Protein AF-A0A2X1Q1K2-F1 (afdb_monomer)

Nearest PDB structures (foldseek):
  3clq-assembly2_D  TM=1.002E+00  e=1.771E-09  Enterococcus faecalis V583
  3vs8-assembly2_H  TM=4.283E-01  e=9.788E+00  Azotobacter vinelandii

Organism: Escherichia coli (NCBI:txid562)

Solvent-accessible surface area (backbone atoms only — not comparable to full-atom values): 5041 Å² total; per-residue (Å²): 126,61,92,96,62,57,80,86,76,58,78,76,94,81,76,74,67,66,54,41,41,52,62,9,36,60,72,35,37,29,49,72,45,64,82,46,29,86,74,77,52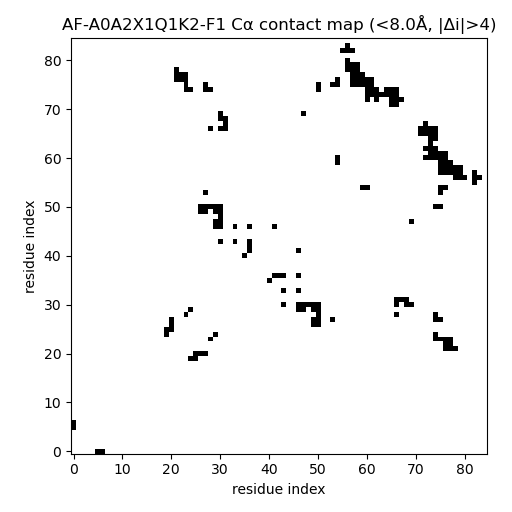,80,46,64,66,54,29,43,48,46,31,60,52,43,46,69,31,22,78,44,58,39,84,92,46,60,34,67,87,64,79,50,39,33,27,32,20,52,72,36,77,90,54,60,127

Radius of gyration: 14.34 Å; Cα contacts (8 Å, |Δi|>4): 105; chains: 1; bounding box: 38×24×38 Å

Structure (mmCIF, N/CA/C/O backbone):
data_AF-A0A2X1Q1K2-F1
#
_entry.id   AF-A0A2X1Q1K2-F1
#
loop_
_atom_site.group_PDB
_atom_site.id
_atom_site.type_symbol
_atom_site.label_atom_id
_atom_site.label_alt_id
_atom_site.label_comp_id
_atom_site.label_asym_id
_atom_site.label_entity_id
_atom_site.label_seq_id
_atom_site.pdbx_PDB_ins_code
_atom_site.Cartn_x
_atom_site.Cartn_y
_atom_site.Cartn_z
_atom_site.occupancy
_atom_site.B_iso_or_equiv
_atom_site.auth_seq_id
_atom_site.auth_comp_id
_atom_site.auth_asym_id
_atom_site.auth_atom_id
_atom_site.pdbx_PDB_model_num
ATOM 1 N N . MET A 1 1 ? 10.354 -4.518 -15.951 1.00 88.31 1 MET A N 1
ATOM 2 C CA . MET A 1 1 ? 11.680 -3.866 -16.045 1.00 88.31 1 MET A CA 1
ATOM 3 C C . MET A 1 1 ? 11.768 -3.039 -17.306 1.00 88.31 1 MET A C 1
ATOM 5 O O . MET A 1 1 ? 11.161 -3.412 -18.305 1.00 88.31 1 MET A O 1
ATOM 9 N N . PHE A 1 2 ? 12.510 -1.935 -17.261 1.00 93.25 2 PHE A N 1
ATOM 10 C CA . PHE A 1 2 ? 12.745 -1.106 -18.439 1.00 93.25 2 PHE A CA 1
ATOM 11 C C . PHE A 1 2 ? 13.657 -1.800 -19.453 1.00 93.25 2 PHE A C 1
ATOM 13 O O . PHE A 1 2 ? 14.461 -2.663 -19.102 1.00 93.25 2 PHE A O 1
ATOM 20 N N . ALA A 1 3 ? 13.516 -1.422 -20.725 1.00 95.38 3 ALA A N 1
ATOM 21 C CA . ALA A 1 3 ? 14.316 -1.985 -21.804 1.00 95.38 3 ALA A CA 1
ATOM 22 C C . ALA A 1 3 ? 15.817 -1.789 -21.531 1.00 95.38 3 ALA A C 1
ATOM 24 O O . ALA A 1 3 ? 16.253 -0.685 -21.215 1.00 95.38 3 ALA A O 1
ATOM 25 N N . GLY A 1 4 ? 16.594 -2.866 -21.666 1.00 96.62 4 GLY A N 1
ATOM 26 C CA . GLY A 1 4 ? 18.042 -2.861 -21.436 1.00 96.62 4 GLY A CA 1
ATOM 27 C C . GLY A 1 4 ? 18.486 -3.167 -20.001 1.00 96.62 4 GLY A C 1
ATOM 28 O O . GLY A 1 4 ? 19.675 -3.395 -19.813 1.00 96.62 4 GLY A O 1
ATOM 29 N N . TYR A 1 5 ? 17.564 -3.243 -19.034 1.00 96.88 5 TYR A N 1
ATOM 30 C CA . TYR A 1 5 ? 17.853 -3.618 -17.643 1.00 96.88 5 TYR A CA 1
ATOM 31 C C . TYR A 1 5 ? 17.389 -5.041 -17.316 1.00 96.88 5 TYR A C 1
ATOM 33 O O . TYR A 1 5 ? 16.399 -5.533 -17.874 1.00 96.88 5 TYR A O 1
ATOM 41 N N . LYS A 1 6 ? 18.103 -5.690 -16.394 1.00 96.75 6 LYS A N 1
ATOM 42 C CA . LYS A 1 6 ? 17.838 -7.043 -15.894 1.00 96.75 6 LYS A CA 1
ATOM 43 C C . LYS A 1 6 ? 17.677 -7.045 -14.369 1.00 96.75 6 LYS A C 1
ATOM 45 O O . LYS A 1 6 ? 18.047 -6.064 -13.725 1.00 96.75 6 LYS A O 1
ATOM 50 N N . PRO A 1 7 ? 17.114 -8.105 -13.753 1.00 95.06 7 PRO A N 1
ATOM 51 C CA . PRO A 1 7 ? 16.798 -8.067 -12.329 1.00 95.06 7 PRO A CA 1
ATOM 52 C C . PRO A 1 7 ? 18.069 -7.956 -11.486 1.00 95.06 7 PRO A C 1
ATOM 54 O O . PRO A 1 7 ? 18.039 -7.335 -10.429 1.00 95.06 7 PRO A O 1
ATOM 57 N N . GLU A 1 8 ? 19.190 -8.482 -11.990 1.00 97.12 8 GLU A N 1
ATOM 58 C CA . GLU A 1 8 ? 20.502 -8.432 -11.340 1.00 97.12 8 GLU A CA 1
ATOM 59 C C . GLU A 1 8 ? 21.080 -7.011 -11.247 1.00 97.12 8 GLU A C 1
ATOM 61 O O . GLU A 1 8 ? 21.971 -6.776 -10.436 1.00 97.12 8 GLU A O 1
ATOM 66 N N . ASP A 1 9 ? 20.565 -6.066 -12.041 1.00 97.50 9 ASP A N 1
ATOM 67 C CA . ASP A 1 9 ? 20.949 -4.651 -11.978 1.00 97.50 9 ASP A CA 1
ATOM 68 C C . ASP A 1 9 ? 20.233 -3.902 -10.833 1.00 97.50 9 ASP A C 1
ATOM 70 O O . ASP A 1 9 ? 20.501 -2.723 -10.594 1.00 97.50 9 ASP A O 1
ATOM 74 N N . SER A 1 10 ? 19.294 -4.556 -10.137 1.00 96.62 10 SER A N 1
ATOM 75 C CA . SER A 1 10 ? 18.483 -3.933 -9.086 1.00 96.62 10 SER A CA 1
ATOM 76 C C . SER A 1 10 ? 19.260 -3.793 -7.775 1.00 96.62 10 SER A C 1
ATOM 78 O O . SER A 1 10 ? 19.956 -4.709 -7.339 1.00 96.62 10 SER A O 1
ATOM 80 N N . GLY A 1 11 ? 19.086 -2.652 -7.104 1.00 96.81 11 GLY A N 1
ATOM 81 C CA . GLY A 1 11 ? 19.466 -2.495 -5.701 1.00 96.81 11 GLY A CA 1
ATOM 82 C C . GLY A 1 11 ? 18.481 -3.190 -4.755 1.00 96.81 11 GLY A C 1
ATOM 83 O O . GLY A 1 11 ? 17.418 -3.652 -5.170 1.00 96.81 11 GLY A O 1
ATOM 84 N N . LEU A 1 12 ? 18.829 -3.235 -3.468 1.00 97.81 12 LEU A N 1
ATOM 85 C CA . LEU A 1 12 ? 17.868 -3.568 -2.413 1.00 97.81 12 LEU A CA 1
ATOM 86 C C . LEU A 1 12 ? 16.861 -2.423 -2.231 1.00 97.81 12 LEU A C 1
ATOM 88 O O . LEU A 1 12 ? 17.124 -1.293 -2.649 1.00 97.81 12 LEU A O 1
ATOM 92 N N . ASP A 1 13 ? 15.732 -2.725 -1.588 1.00 96.81 13 ASP A N 1
ATOM 93 C CA . ASP A 1 13 ? 14.738 -1.718 -1.217 1.00 96.81 13 ASP A CA 1
ATOM 94 C C . ASP A 1 13 ? 15.372 -0.587 -0.389 1.00 96.81 13 ASP A C 1
ATOM 96 O O . ASP A 1 13 ? 16.221 -0.831 0.476 1.00 96.81 13 ASP A O 1
ATOM 100 N N . ILE A 1 14 ? 15.011 0.659 -0.703 1.00 97.88 14 ILE A N 1
ATOM 101 C CA . ILE A 1 14 ? 15.664 1.846 -0.148 1.00 97.88 14 ILE A CA 1
ATOM 102 C C . ILE A 1 14 ? 14.752 3.074 -0.169 1.00 97.88 14 ILE A C 1
ATOM 104 O O . ILE A 1 14 ? 14.109 3.388 -1.170 1.00 97.88 14 ILE A O 1
ATOM 108 N N . GLY A 1 15 ? 14.804 3.835 0.925 1.00 97.38 15 GLY A N 1
ATOM 109 C CA . GLY A 1 15 ? 14.120 5.113 1.091 1.00 97.38 15 GLY A CA 1
ATOM 110 C C . GLY A 1 15 ? 13.009 5.053 2.133 1.00 97.38 15 GLY A C 1
ATOM 111 O O . GLY A 1 15 ? 12.578 3.987 2.557 1.00 97.38 15 GLY A O 1
ATOM 112 N N . ASP A 1 16 ? 12.524 6.226 2.530 1.00 98.19 16 ASP A N 1
ATOM 113 C CA . ASP A 1 16 ? 11.455 6.341 3.528 1.00 98.19 16 ASP A CA 1
ATOM 114 C C . ASP A 1 16 ? 10.056 6.245 2.902 1.00 98.19 16 ASP A C 1
ATOM 116 O O . ASP A 1 16 ? 9.057 6.413 3.593 1.00 98.19 16 ASP A O 1
ATOM 120 N N . SER A 1 17 ? 9.947 5.991 1.591 1.00 98.00 17 SER A N 1
ATOM 121 C CA . SER A 1 17 ? 8.667 5.999 0.870 1.00 98.00 17 SER A CA 1
ATOM 122 C C . SER A 1 17 ? 7.673 4.961 1.385 1.00 98.00 17 SER A C 1
ATOM 124 O O . SER A 1 17 ? 6.477 5.218 1.316 1.00 98.00 17 SER A O 1
ATOM 126 N N . ALA A 1 18 ? 8.140 3.863 1.990 1.00 97.50 18 ALA A N 1
ATOM 127 C CA . ALA A 1 18 ? 7.280 2.870 2.644 1.00 97.50 18 ALA A CA 1
ATOM 128 C C . ALA A 1 18 ? 6.425 3.455 3.796 1.00 97.50 18 ALA A C 1
ATOM 130 O O . ALA A 1 18 ? 5.458 2.843 4.265 1.00 97.50 18 ALA A O 1
ATOM 131 N N . ILE A 1 19 ? 6.735 4.675 4.259 1.00 97.94 19 ILE A N 1
ATOM 132 C CA . ILE A 1 19 ? 5.865 5.414 5.179 1.00 97.94 19 ILE A CA 1
ATOM 133 C C . ILE A 1 19 ? 4.485 5.700 4.567 1.00 97.94 19 ILE A C 1
ATOM 135 O O . ILE A 1 19 ? 3.505 5.845 5.299 1.00 97.94 19 ILE A O 1
ATOM 139 N N . THR A 1 20 ? 4.382 5.763 3.234 1.00 98.19 20 THR A N 1
ATOM 140 C CA . THR A 1 20 ? 3.117 6.021 2.538 1.00 98.19 20 THR A CA 1
ATOM 141 C C . THR A 1 20 ? 2.135 4.863 2.729 1.00 98.19 20 THR A C 1
ATOM 143 O O . THR A 1 20 ? 0.980 5.086 3.096 1.00 98.19 20 THR A O 1
ATOM 146 N N . GLU A 1 21 ? 2.619 3.628 2.628 1.00 97.94 21 GLU A N 1
ATOM 147 C CA . GLU A 1 21 ? 1.889 2.397 2.932 1.00 97.94 21 GLU A CA 1
ATOM 148 C C . GLU A 1 21 ? 1.556 2.299 4.417 1.00 97.94 21 GLU A C 1
ATOM 150 O O . GLU A 1 21 ? 0.437 1.944 4.774 1.00 97.94 21 GLU A O 1
ATOM 155 N N . THR A 1 22 ? 2.478 2.717 5.287 1.00 96.69 22 THR A N 1
ATOM 156 C CA . THR A 1 22 ? 2.232 2.762 6.739 1.00 96.69 22 THR A CA 1
ATOM 157 C C . THR A 1 22 ? 1.043 3.671 7.096 1.00 96.69 22 THR A C 1
ATOM 159 O O . THR A 1 22 ? 0.294 3.379 8.032 1.00 96.69 22 THR A O 1
ATOM 162 N N . TYR A 1 23 ? 0.833 4.759 6.344 1.00 98.31 23 TYR A N 1
ATOM 163 C CA . TYR A 1 23 ? -0.351 5.618 6.477 1.00 98.31 23 TYR A CA 1
ATOM 164 C C . TYR A 1 23 ? -1.629 4.978 5.900 1.00 98.31 23 TYR A C 1
ATOM 166 O O . TYR A 1 23 ? -2.724 5.222 6.416 1.00 98.31 23 TYR A O 1
ATOM 174 N N . GLY A 1 24 ? -1.498 4.160 4.854 1.00 98.06 24 GLY A N 1
ATOM 175 C CA . GLY A 1 24 ? -2.604 3.512 4.140 1.00 98.06 24 GLY A CA 1
ATOM 176 C C . GLY A 1 24 ? -2.727 3.891 2.661 1.00 98.06 24 GLY A C 1
ATOM 177 O O . GLY A 1 24 ? -3.664 3.467 1.990 1.00 98.06 24 GLY A O 1
ATOM 178 N N . ILE A 1 25 ? -1.802 4.691 2.126 1.00 97.06 25 ILE A N 1
ATOM 179 C CA . ILE A 1 25 ? -1.738 5.023 0.692 1.00 97.06 25 ILE A CA 1
ATOM 180 C C . ILE A 1 25 ? -0.628 4.203 0.007 1.00 97.06 25 ILE A C 1
ATOM 182 O O . ILE A 1 25 ? -0.158 3.219 0.566 1.00 97.06 25 ILE A O 1
ATOM 186 N N . GLY A 1 26 ? -0.251 4.521 -1.234 1.00 96.81 26 GLY A N 1
ATOM 187 C CA . GLY A 1 26 ? 0.704 3.691 -1.981 1.00 96.81 26 GLY A CA 1
ATOM 188 C C . GLY A 1 26 ? 0.116 2.309 -2.288 1.00 96.81 26 GLY A C 1
ATOM 189 O O . GLY A 1 26 ? -1.033 2.222 -2.735 1.00 96.81 26 GLY A O 1
ATOM 190 N N . GLY A 1 27 ? 0.864 1.236 -2.018 1.00 96.12 27 GLY A N 1
ATOM 191 C CA . GLY A 1 27 ? 0.400 -0.146 -2.222 1.00 96.12 27 GLY A CA 1
ATOM 192 C C . GLY A 1 27 ? -0.921 -0.491 -1.511 1.00 96.12 27 GLY A C 1
ATOM 193 O O . GLY A 1 27 ? -1.724 -1.259 -2.037 1.00 96.12 27 GLY A O 1
ATOM 194 N N . PHE A 1 28 ? -1.219 0.140 -0.370 1.00 98.00 28 PHE A N 1
ATOM 195 C CA . PHE A 1 28 ? -2.468 -0.091 0.376 1.00 98.00 28 PHE A CA 1
ATOM 196 C C . PHE A 1 28 ? -3.699 0.484 -0.346 1.00 98.00 28 PHE A C 1
ATOM 198 O O . PHE A 1 28 ? -4.806 -0.044 -0.226 1.00 98.00 28 PHE A O 1
ATOM 205 N N . ALA A 1 29 ? -3.510 1.517 -1.170 1.00 97.88 29 ALA A N 1
ATOM 206 C CA . ALA A 1 29 ? -4.561 2.170 -1.947 1.00 97.88 29 ALA A CA 1
ATOM 207 C C . ALA A 1 29 ? -4.427 1.910 -3.459 1.00 97.88 29 ALA A C 1
ATOM 209 O O . ALA A 1 29 ? -4.918 2.705 -4.266 1.00 97.88 29 ALA A O 1
ATOM 210 N N . MET A 1 30 ? -3.781 0.811 -3.864 1.00 97.12 30 MET A N 1
ATOM 211 C CA . MET A 1 30 ? -3.492 0.486 -5.267 1.00 97.12 30 MET A CA 1
ATOM 212 C C . MET A 1 30 ? -4.743 0.465 -6.163 1.00 97.12 30 MET A C 1
ATOM 214 O O . MET A 1 30 ? -4.678 0.875 -7.323 1.00 97.12 30 MET A O 1
ATOM 218 N N . ALA A 1 31 ? -5.908 0.110 -5.607 1.00 97.38 31 ALA A N 1
ATOM 219 C CA . ALA A 1 31 ? -7.208 0.181 -6.282 1.00 97.38 31 ALA A CA 1
ATOM 220 C C . ALA A 1 31 ? -7.574 1.585 -6.821 1.00 97.38 31 ALA A C 1
ATOM 222 O O . ALA A 1 31 ? -8.430 1.711 -7.697 1.00 97.38 31 ALA A O 1
ATOM 223 N N . THR A 1 32 ? -6.943 2.651 -6.314 1.00 97.44 32 THR A N 1
ATOM 224 C CA . THR A 1 32 ? -7.127 4.034 -6.797 1.00 97.44 32 THR A CA 1
ATOM 225 C C . THR A 1 32 ? -6.266 4.383 -8.012 1.00 97.44 32 THR A C 1
ATOM 227 O O . THR A 1 32 ? -6.488 5.420 -8.638 1.00 97.44 32 THR A O 1
ATOM 230 N N . ALA A 1 33 ? -5.308 3.527 -8.378 1.00 96.38 33 ALA A N 1
ATOM 231 C CA . ALA A 1 33 ? -4.310 3.804 -9.404 1.00 96.38 33 ALA A CA 1
ATOM 232 C C . ALA A 1 33 ? -4.216 2.686 -10.464 1.00 96.38 33 ALA A C 1
ATOM 234 O O . ALA A 1 33 ? -3.119 2.226 -10.765 1.00 96.38 33 ALA A O 1
ATOM 235 N N . PRO A 1 34 ? -5.314 2.261 -11.121 1.00 93.94 34 PRO A N 1
ATOM 236 C CA . PRO A 1 34 ? -5.264 1.159 -12.090 1.00 93.94 34 PRO A CA 1
ATOM 237 C C . PRO A 1 34 ? -4.279 1.4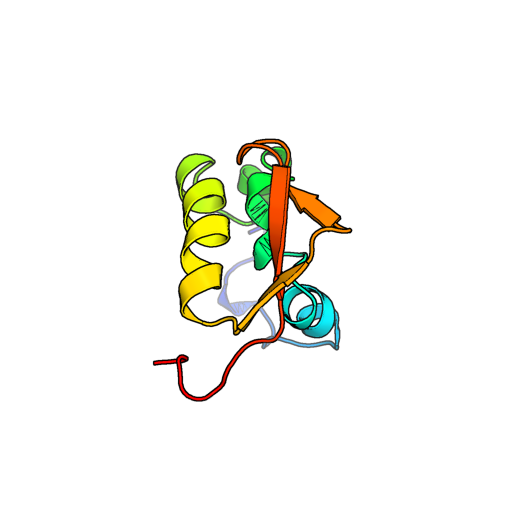01 -13.247 1.00 93.94 34 PRO A C 1
ATOM 239 O O . PRO A 1 34 ? -3.754 0.457 -13.820 1.00 93.94 34 PRO A O 1
ATOM 242 N N . ALA A 1 35 ? -3.962 2.658 -13.573 1.00 94.62 35 ALA A N 1
ATOM 243 C CA . ALA A 1 35 ? -2.990 2.988 -14.614 1.00 94.62 35 ALA A CA 1
ATOM 244 C C . ALA A 1 35 ? -1.566 2.466 -14.329 1.00 94.62 35 ALA A C 1
ATOM 246 O O . ALA A 1 35 ? -0.804 2.258 -15.274 1.00 94.62 35 ALA A O 1
ATOM 247 N N . ILE A 1 36 ? -1.189 2.249 -13.060 1.00 94.06 36 ILE A N 1
ATOM 248 C CA . ILE A 1 36 ? 0.188 1.868 -12.718 1.00 94.06 36 ILE A CA 1
ATOM 249 C C . ILE A 1 36 ? 0.462 0.372 -12.864 1.00 94.06 36 ILE A C 1
ATOM 251 O O . ILE A 1 36 ? 1.634 0.012 -12.899 1.00 94.06 36 ILE A O 1
ATOM 255 N N . VAL A 1 37 ? -0.554 -0.497 -12.999 1.00 93.31 37 VAL A N 1
ATOM 256 C CA . VAL A 1 37 ? -0.345 -1.963 -13.096 1.00 93.31 37 VAL A CA 1
ATOM 257 C C . VAL A 1 37 ? 0.578 -2.352 -14.256 1.00 93.31 37 VAL A C 1
ATOM 259 O O . VAL A 1 37 ? 1.382 -3.269 -14.130 1.00 93.31 37 VAL A O 1
ATOM 262 N N . ALA A 1 38 ? 0.568 -1.589 -15.355 1.00 90.31 38 ALA A N 1
ATOM 263 C CA . ALA A 1 38 ? 1.492 -1.788 -16.474 1.00 90.31 38 ALA A CA 1
ATOM 264 C C . ALA A 1 38 ? 2.969 -1.518 -16.113 1.00 90.31 38 ALA A C 1
ATOM 266 O O . ALA A 1 38 ? 3.869 -2.046 -16.764 1.00 90.31 38 ALA A O 1
ATOM 267 N N . LEU A 1 39 ? 3.220 -0.684 -15.099 1.00 92.25 39 LEU A N 1
ATOM 268 C CA . LEU A 1 39 ? 4.553 -0.318 -14.620 1.00 92.25 39 LEU A CA 1
ATOM 269 C C . LEU A 1 39 ? 5.013 -1.209 -13.460 1.00 92.25 39 LEU A C 1
ATOM 271 O O . LEU A 1 39 ? 6.152 -1.674 -13.468 1.00 92.25 39 LEU A O 1
ATOM 275 N N . VAL A 1 40 ? 4.147 -1.421 -12.469 1.00 91.94 40 VAL A N 1
ATOM 276 C CA . VAL A 1 40 ? 4.492 -2.122 -11.219 1.00 91.94 40 VAL A CA 1
ATOM 277 C C . VAL A 1 40 ? 4.242 -3.631 -11.281 1.00 91.94 40 VAL A C 1
ATOM 279 O O . VAL A 1 40 ? 4.751 -4.367 -10.442 1.00 91.94 40 VAL A O 1
ATOM 282 N N . GLY A 1 41 ? 3.533 -4.102 -12.312 1.00 92.56 41 GLY A N 1
ATOM 283 C CA . GLY A 1 41 ? 3.168 -5.504 -12.493 1.00 92.56 41 GLY A CA 1
ATOM 284 C C . GLY A 1 41 ? 1.832 -5.870 -11.842 1.00 92.56 41 GLY A C 1
ATOM 285 O O . GLY A 1 41 ? 1.247 -5.088 -11.092 1.00 92.56 41 GLY A O 1
ATOM 286 N N . GLY A 1 42 ? 1.355 -7.075 -12.162 1.00 93.75 42 GLY A N 1
ATOM 287 C CA . GLY A 1 42 ? 0.061 -7.598 -11.723 1.00 93.75 42 GLY A CA 1
ATOM 288 C C . GLY A 1 42 ? -1.111 -7.211 -12.632 1.00 93.75 42 GLY A C 1
ATOM 289 O O . GLY A 1 42 ? -0.938 -6.813 -13.788 1.00 93.75 42 GLY A O 1
ATOM 290 N N . THR A 1 43 ? -2.316 -7.355 -12.095 1.00 96.69 43 THR A N 1
ATOM 291 C CA . THR A 1 43 ? -3.610 -7.102 -12.741 1.00 96.69 43 THR A CA 1
ATOM 292 C C . THR A 1 43 ? -4.406 -6.043 -11.977 1.00 96.69 43 THR A C 1
ATOM 294 O O . THR A 1 43 ? -4.107 -5.711 -10.828 1.00 96.69 43 THR A O 1
ATOM 297 N N . VAL A 1 44 ? -5.437 -5.481 -12.614 1.00 96.75 44 VAL A N 1
ATOM 298 C CA . VAL A 1 44 ? -6.329 -4.512 -11.950 1.00 96.75 44 VAL A CA 1
ATOM 299 C C . VAL A 1 44 ? -7.097 -5.189 -10.812 1.00 96.75 44 VAL A C 1
ATOM 301 O O . VAL A 1 44 ? -7.310 -4.589 -9.761 1.00 96.75 44 VAL A O 1
ATOM 304 N N . GLU A 1 45 ? -7.473 -6.447 -11.007 1.00 97.06 45 GLU A N 1
ATOM 305 C CA . GLU A 1 45 ? -8.150 -7.283 -10.023 1.00 97.06 45 GLU A CA 1
ATOM 306 C C . GLU A 1 45 ? -7.262 -7.528 -8.796 1.00 97.06 45 GLU A C 1
ATOM 308 O O . GLU A 1 45 ? -7.713 -7.316 -7.672 1.00 97.06 45 GLU A O 1
ATOM 313 N N . GLU A 1 46 ? -5.981 -7.856 -8.993 1.00 96.62 46 GLU A N 1
ATOM 314 C CA . GLU A 1 46 ? -5.018 -7.982 -7.889 1.00 96.62 46 GLU A CA 1
ATOM 315 C C . GLU A 1 46 ? -4.848 -6.661 -7.129 1.00 96.62 46 GLU A C 1
ATOM 317 O O . GLU A 1 46 ? -4.850 -6.661 -5.902 1.00 96.62 46 GLU A O 1
ATOM 322 N N . ALA A 1 47 ? -4.775 -5.518 -7.822 1.00 96.81 47 ALA A N 1
ATOM 323 C CA . ALA A 1 47 ? -4.700 -4.206 -7.170 1.00 96.81 47 ALA A CA 1
ATOM 324 C C . ALA A 1 47 ? -5.933 -3.904 -6.294 1.00 96.81 47 ALA A C 1
ATOM 326 O O . ALA A 1 47 ? -5.812 -3.328 -5.209 1.00 96.81 47 ALA A O 1
ATOM 327 N N . ILE A 1 48 ? -7.122 -4.298 -6.756 1.00 97.44 48 ILE A N 1
ATOM 328 C CA . ILE A 1 48 ? -8.378 -4.197 -6.000 1.00 97.44 48 ILE A CA 1
ATOM 329 C C . ILE A 1 48 ? -8.341 -5.092 -4.760 1.00 97.44 48 ILE A C 1
ATOM 331 O O . ILE A 1 48 ? -8.722 -4.654 -3.668 1.00 97.44 48 ILE A O 1
ATOM 335 N N . ASP A 1 49 ? -7.893 -6.332 -4.924 1.00 97.19 49 ASP A N 1
ATOM 336 C CA . ASP A 1 49 ? -7.888 -7.316 -3.849 1.00 97.19 49 ASP A CA 1
ATOM 337 C C . ASP A 1 49 ? -6.815 -7.016 -2.801 1.00 97.19 49 ASP A C 1
ATOM 339 O O . ASP A 1 49 ? -7.115 -7.102 -1.609 1.00 97.19 49 ASP A O 1
ATOM 343 N N . PHE A 1 50 ? -5.632 -6.535 -3.194 1.00 96.19 50 PHE A N 1
ATOM 344 C CA . PHE A 1 50 ? -4.611 -6.077 -2.248 1.00 96.19 50 PHE A CA 1
ATOM 345 C C . PHE A 1 50 ? -5.136 -4.964 -1.341 1.00 96.19 50 PHE A C 1
ATOM 347 O O . PHE A 1 50 ? -5.033 -5.074 -0.118 1.00 96.19 50 PHE A O 1
ATOM 354 N N . SER A 1 51 ? -5.796 -3.941 -1.899 1.00 97.56 51 SER A N 1
ATOM 355 C CA . SER A 1 51 ? -6.402 -2.876 -1.086 1.00 97.56 51 SER A CA 1
ATOM 356 C C . SER A 1 51 ? -7.433 -3.401 -0.078 1.00 97.56 51 SER A C 1
ATOM 358 O O . SER A 1 51 ? -7.566 -2.848 1.012 1.00 97.56 51 SER A O 1
ATOM 360 N N . ARG A 1 52 ? -8.151 -4.487 -0.395 1.00 97.56 52 ARG A N 1
ATOM 361 C CA . ARG A 1 52 ? -9.094 -5.121 0.543 1.00 97.56 52 ARG A CA 1
ATOM 362 C C . ARG A 1 52 ? -8.392 -5.947 1.616 1.00 97.56 52 ARG A C 1
ATOM 364 O O . ARG A 1 52 ? -8.853 -5.910 2.758 1.00 97.56 52 ARG A O 1
ATOM 371 N N . GLN A 1 53 ? -7.346 -6.684 1.244 1.00 97.62 53 GLN A N 1
ATOM 372 C CA . GLN A 1 53 ? -6.585 -7.582 2.120 1.00 97.62 53 GLN A CA 1
ATOM 373 C C . GLN A 1 53 ? -5.805 -6.819 3.187 1.00 97.62 53 GLN A C 1
ATOM 375 O O . GLN A 1 53 ? -5.701 -7.289 4.313 1.00 97.62 53 GLN A O 1
ATOM 380 N N . MET A 1 54 ? -5.323 -5.607 2.891 1.00 98.19 54 MET A N 1
ATOM 381 C CA . MET A 1 54 ? -4.585 -4.813 3.884 1.00 98.19 54 MET A CA 1
ATOM 382 C C . MET A 1 54 ? -5.403 -4.514 5.150 1.00 98.19 54 MET A C 1
ATOM 384 O O . MET A 1 54 ? -4.825 -4.326 6.218 1.00 98.19 54 MET A O 1
ATOM 388 N N . ARG A 1 55 ? -6.741 -4.586 5.080 1.00 97.31 55 ARG A N 1
ATOM 389 C CA . ARG A 1 55 ? -7.621 -4.505 6.259 1.00 97.31 55 ARG A CA 1
ATOM 390 C C . ARG A 1 55 ? -7.360 -5.599 7.293 1.00 97.31 55 ARG A C 1
ATOM 392 O O . ARG A 1 55 ? -7.607 -5.376 8.474 1.00 97.31 55 ARG A O 1
ATOM 399 N N . GLU A 1 56 ? -6.864 -6.757 6.867 1.00 98.00 56 GLU A N 1
ATOM 400 C CA . GLU A 1 56 ? -6.570 -7.895 7.742 1.00 98.00 56 GLU A CA 1
ATOM 401 C C . GLU A 1 56 ? -5.410 -7.587 8.696 1.00 98.00 56 GLU A C 1
ATOM 403 O O . GLU A 1 56 ? -5.437 -8.014 9.851 1.00 98.00 56 GLU A O 1
ATOM 408 N N . ILE A 1 57 ? -4.449 -6.765 8.258 1.00 98.38 57 ILE A N 1
ATOM 409 C CA . ILE A 1 57 ? -3.263 -6.397 9.044 1.00 98.38 57 ILE A CA 1
ATOM 410 C C . ILE A 1 57 ? -3.345 -5.005 9.681 1.00 98.38 57 ILE A C 1
ATOM 412 O O . ILE A 1 57 ? -2.409 -4.590 10.356 1.00 98.38 57 ILE A O 1
ATOM 416 N N . THR A 1 58 ? -4.440 -4.266 9.495 1.00 98.50 58 THR A N 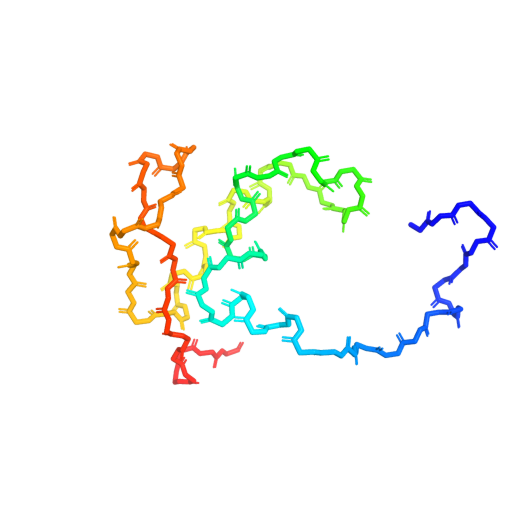1
ATOM 417 C CA . THR A 1 58 ? -4.619 -2.911 10.049 1.00 98.50 58 THR A CA 1
ATOM 418 C C . THR A 1 58 ? -5.673 -2.852 11.149 1.00 98.50 58 THR A C 1
ATOM 420 O O . THR A 1 58 ? -6.596 -3.666 11.191 1.00 98.50 58 THR A O 1
ATOM 423 N N . LEU A 1 59 ? -5.572 -1.858 12.034 1.00 98.06 59 LEU A N 1
ATOM 424 C CA . LEU A 1 59 ? -6.539 -1.657 13.119 1.00 98.06 59 LEU A CA 1
ATOM 425 C C . LEU A 1 59 ? -7.887 -1.097 12.644 1.00 98.06 59 LEU A C 1
ATOM 427 O O . LEU A 1 59 ? -8.896 -1.317 13.317 1.00 98.06 59 LEU A O 1
ATOM 431 N N . GLY A 1 60 ? -7.925 -0.390 11.513 1.00 97.44 60 GLY A N 1
ATOM 432 C CA . GLY A 1 60 ? -9.158 0.168 10.966 1.00 97.44 60 GLY A CA 1
ATOM 433 C C . GLY A 1 60 ? -8.956 0.928 9.659 1.00 97.44 60 GLY A C 1
ATOM 434 O O . GLY A 1 60 ? -7.896 0.867 9.044 1.00 97.44 60 GLY A O 1
ATOM 435 N N . GLU A 1 61 ? -9.991 1.657 9.249 1.00 98.44 61 GLU A N 1
ATOM 436 C CA . GLU A 1 61 ? -10.015 2.466 8.027 1.00 98.44 61 GLU A CA 1
ATOM 437 C C . GLU A 1 61 ? -10.043 3.963 8.381 1.00 98.44 61 GLU A C 1
ATOM 439 O O . GLU A 1 61 ? -10.745 4.372 9.311 1.00 98.44 61 GLU A O 1
ATOM 444 N N . ASN A 1 62 ? -9.309 4.801 7.643 1.00 98.31 62 ASN A N 1
ATOM 445 C CA . ASN A 1 62 ? -9.361 6.256 7.809 1.00 98.31 62 ASN A CA 1
ATOM 446 C C . ASN A 1 62 ? -10.515 6.857 6.980 1.00 98.31 62 ASN A C 1
ATOM 448 O O . ASN A 1 62 ? -10.415 6.906 5.754 1.00 98.31 62 ASN A O 1
ATOM 452 N N . PRO A 1 63 ? -11.583 7.396 7.601 1.00 97.88 63 PRO A N 1
ATOM 453 C CA . PRO A 1 63 ? -12.749 7.893 6.866 1.00 97.88 63 PRO A CA 1
ATOM 454 C C . PRO A 1 63 ? -12.488 9.195 6.089 1.00 97.88 63 PRO A C 1
ATOM 456 O O . PRO A 1 63 ? -13.314 9.594 5.272 1.00 97.88 63 PRO A O 1
ATOM 459 N N . ASN A 1 64 ? -11.363 9.876 6.334 1.00 98.44 64 ASN A N 1
ATOM 460 C CA . ASN A 1 64 ? -11.031 11.140 5.668 1.00 98.44 64 ASN A CA 1
ATOM 461 C C . ASN A 1 64 ? -10.332 10.941 4.314 1.00 98.44 64 ASN A C 1
ATOM 463 O O . ASN A 1 64 ? -10.228 11.889 3.538 1.00 98.44 64 ASN A O 1
ATOM 467 N N . VAL A 1 65 ? -9.832 9.733 4.036 1.00 98.50 65 VAL A N 1
ATOM 468 C CA . VAL A 1 65 ? -9.107 9.395 2.806 1.00 98.50 65 VAL A CA 1
ATOM 469 C C . VAL A 1 65 ? -9.678 8.087 2.281 1.00 98.50 65 VAL A C 1
ATOM 471 O O . VAL A 1 65 ? -9.547 7.054 2.927 1.00 98.50 65 VAL A O 1
ATOM 474 N N . THR A 1 66 ? -10.350 8.129 1.133 1.00 98.50 66 THR A N 1
ATOM 475 C CA . THR A 1 66 ? -11.199 7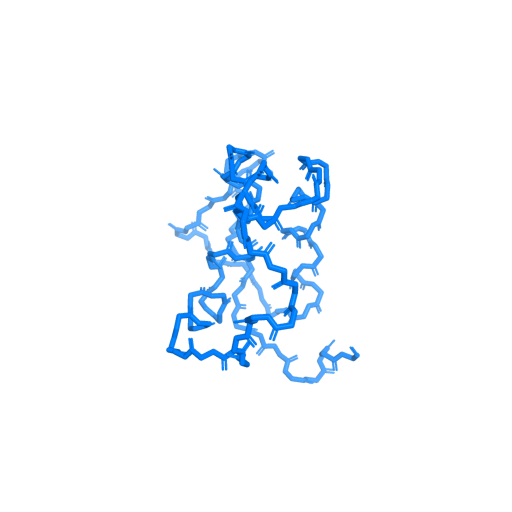.022 0.671 1.00 98.50 66 THR A CA 1
ATOM 476 C C . THR A 1 66 ? -10.771 6.468 -0.683 1.00 98.50 66 THR A C 1
ATOM 478 O O . THR A 1 66 ? -10.131 7.151 -1.482 1.00 98.50 66 THR A O 1
ATOM 481 N N . ILE A 1 67 ? -11.152 5.214 -0.940 1.00 98.50 67 ILE A N 1
ATOM 482 C CA . ILE A 1 67 ? -10.930 4.479 -2.186 1.00 98.50 67 ILE A CA 1
ATOM 483 C C . ILE A 1 67 ? -12.264 4.422 -2.956 1.00 98.50 67 ILE A C 1
ATOM 485 O O . ILE A 1 67 ? -13.122 3.593 -2.634 1.00 98.50 67 ILE A O 1
ATOM 489 N N . PRO A 1 68 ? -12.479 5.265 -3.989 1.00 98.00 68 PRO A N 1
ATOM 490 C CA . PRO A 1 68 ? -13.784 5.382 -4.649 1.00 98.00 68 PRO A CA 1
ATOM 491 C C . PRO A 1 68 ? -14.279 4.075 -5.275 1.00 98.00 68 PRO A C 1
ATOM 493 O O . PRO A 1 68 ? -15.451 3.727 -5.142 1.00 98.00 68 PRO A O 1
ATOM 496 N N . LEU A 1 69 ? -13.375 3.313 -5.901 1.00 96.81 69 LEU A N 1
ATOM 497 C CA . LEU A 1 69 ? -13.696 2.047 -6.571 1.00 96.81 69 LEU A CA 1
ATOM 498 C C . LEU A 1 69 ? -14.235 0.977 -5.607 1.00 96.81 69 LEU A C 1
ATOM 500 O O . LEU A 1 69 ? -14.940 0.062 -6.024 1.00 96.81 69 LEU A O 1
ATOM 504 N N . LEU A 1 70 ? -13.942 1.109 -4.312 1.00 97.12 70 LEU A N 1
ATOM 505 C CA . LEU A 1 70 ? -14.384 0.192 -3.265 1.00 97.12 70 LEU A CA 1
ATOM 506 C C . LEU A 1 70 ? -15.568 0.749 -2.465 1.00 97.12 70 LEU A C 1
ATOM 508 O O . LEU A 1 70 ? -15.709 0.458 -1.280 1.00 97.12 70 LEU A O 1
ATOM 512 N N . GLY A 1 71 ? -16.411 1.569 -3.097 1.00 97.31 71 GLY A N 1
ATOM 513 C CA . GLY A 1 71 ? -17.571 2.170 -2.438 1.00 97.31 71 GLY A CA 1
ATOM 514 C C . GLY A 1 71 ? -17.186 3.220 -1.397 1.00 97.31 71 GLY A C 1
ATOM 515 O O . GLY A 1 71 ? -17.865 3.341 -0.384 1.00 97.31 71 GLY A O 1
ATOM 516 N N . PHE A 1 72 ? -16.097 3.957 -1.642 1.00 98.00 72 PHE A N 1
ATOM 517 C CA . PHE A 1 72 ? -15.541 4.959 -0.722 1.00 98.00 72 PHE A CA 1
ATOM 518 C C . PHE A 1 72 ? -15.134 4.397 0.649 1.00 98.00 72 PHE A C 1
ATOM 520 O O . PHE A 1 72 ? -15.129 5.127 1.638 1.00 98.00 72 PHE A O 1
ATOM 527 N N . MET A 1 73 ? -14.7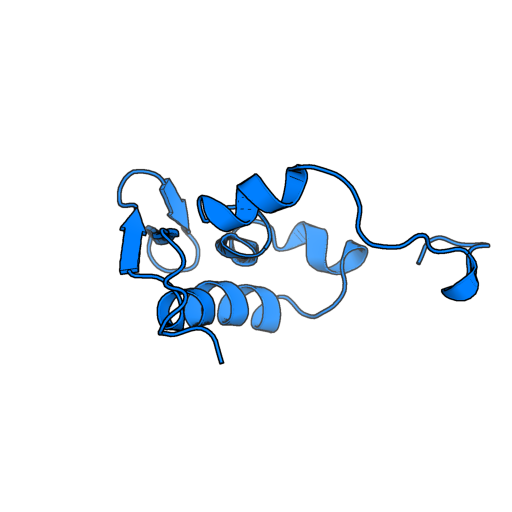46 3.119 0.697 1.00 98.12 73 MET A N 1
ATOM 528 C CA . MET A 1 73 ? -14.013 2.531 1.823 1.00 98.12 73 MET A CA 1
ATOM 529 C C . MET A 1 73 ? -12.860 3.454 2.244 1.00 98.12 73 MET A C 1
ATOM 531 O O . MET A 1 73 ? -12.170 3.999 1.374 1.00 98.12 73 MET A O 1
ATOM 535 N N . GLY A 1 74 ? -12.648 3.641 3.548 1.00 98.62 74 GLY A N 1
ATOM 536 C CA . GLY A 1 74 ? -11.484 4.386 4.028 1.00 98.6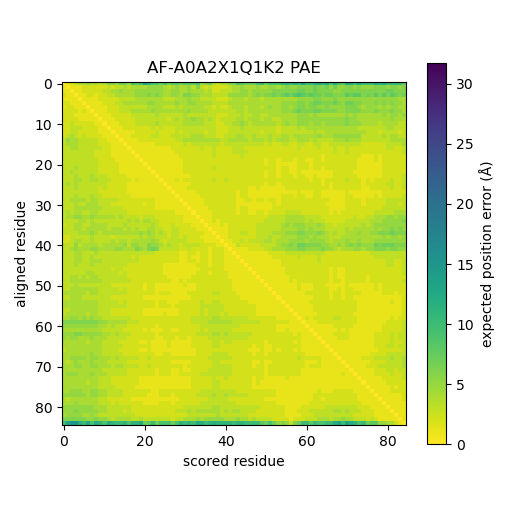2 74 GLY A CA 1
ATOM 537 C C . GLY A 1 74 ? -10.199 3.603 3.755 1.00 98.62 74 GLY A C 1
ATOM 538 O O . GLY A 1 74 ? -10.220 2.375 3.693 1.00 98.62 74 GLY A O 1
ATOM 539 N N . VAL A 1 75 ? -9.070 4.287 3.582 1.00 98.69 75 VAL A N 1
ATOM 540 C CA . VAL A 1 75 ? -7.793 3.577 3.428 1.00 98.69 75 VAL A CA 1
ATOM 541 C C . VAL A 1 75 ? -7.483 2.759 4.691 1.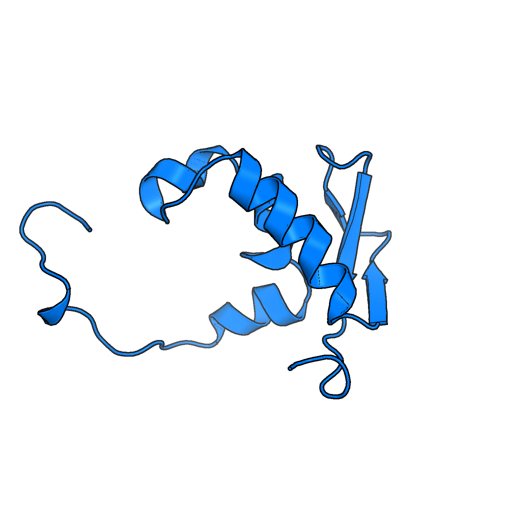00 98.69 75 VAL A C 1
ATOM 543 O O . VAL A 1 75 ? -7.679 3.278 5.795 1.00 98.69 75 VAL A O 1
ATOM 546 N N . PRO A 1 76 ? -7.027 1.500 4.565 1.00 98.44 76 PRO A N 1
ATOM 547 C CA . PRO A 1 76 ? -6.615 0.700 5.713 1.00 98.44 76 PRO A 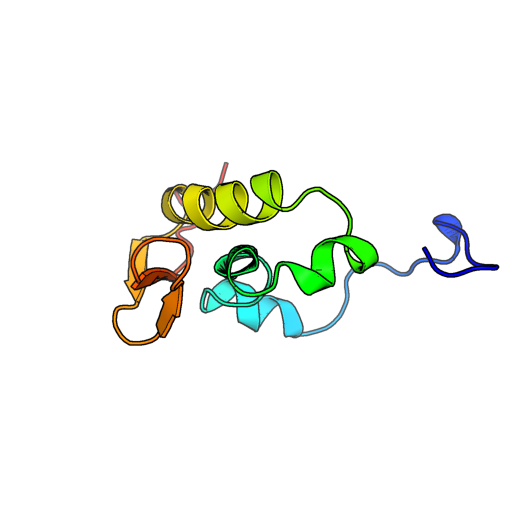CA 1
ATOM 548 C C . PRO A 1 76 ? -5.406 1.361 6.386 1.00 98.44 76 PRO A C 1
ATOM 550 O O . PRO A 1 76 ? -4.413 1.657 5.728 1.00 98.44 76 PRO A O 1
ATOM 553 N N . SER A 1 77 ? -5.489 1.621 7.690 1.00 98.25 77 SER A N 1
ATOM 554 C CA . SER A 1 77 ? -4.516 2.440 8.425 1.00 98.25 77 SER A CA 1
ATOM 555 C C . SER A 1 77 ? -4.129 1.816 9.765 1.00 98.25 77 SER A C 1
ATOM 557 O O . SER A 1 77 ? -4.916 1.112 10.396 1.00 98.25 77 SER A O 1
ATOM 559 N N . ALA A 1 78 ? -2.928 2.164 10.241 1.00 97.44 78 ALA A N 1
ATOM 560 C CA . ALA A 1 78 ? -2.331 1.652 11.476 1.00 97.44 78 ALA A CA 1
ATOM 561 C C . ALA A 1 78 ? -2.112 0.131 11.428 1.00 97.44 78 ALA A C 1
ATOM 563 O O . ALA A 1 78 ? -2.894 -0.647 11.976 1.00 97.44 78 ALA A O 1
ATOM 564 N N . ILE A 1 79 ? -1.033 -0.271 10.748 1.00 98.44 79 ILE A N 1
ATOM 565 C CA . ILE A 1 79 ? -0.569 -1.662 10.683 1.00 98.44 79 ILE A CA 1
ATOM 566 C C . ILE A 1 79 ? -0.349 -2.195 12.108 1.00 98.44 79 ILE A C 1
ATOM 568 O O . ILE A 1 79 ? 0.350 -1.581 12.916 1.00 98.44 79 ILE A O 1
ATOM 572 N N . ASP A 1 80 ? -0.955 -3.342 12.402 1.00 98.31 80 ASP A N 1
ATOM 573 C CA . ASP A 1 80 ? -0.896 -4.042 13.681 1.00 98.31 80 ASP A CA 1
ATOM 574 C C . ASP A 1 80 ? 0.065 -5.225 13.575 1.00 98.31 80 ASP A C 1
ATOM 576 O O . ASP A 1 80 ? -0.235 -6.239 12.943 1.00 98.31 80 ASP A O 1
ATOM 580 N N . ILE A 1 81 ? 1.214 -5.117 14.244 1.00 97.81 81 ILE A N 1
ATOM 581 C CA . ILE A 1 81 ? 2.256 -6.150 14.229 1.00 97.81 81 ILE A CA 1
ATOM 582 C C . ILE A 1 81 ? 1.758 -7.522 14.705 1.00 97.81 81 ILE A C 1
ATOM 584 O O . ILE A 1 81 ? 2.329 -8.538 14.329 1.00 97.81 81 ILE A O 1
ATOM 588 N N . THR A 1 82 ? 0.692 -7.581 15.509 1.00 97.88 82 THR A N 1
ATOM 589 C C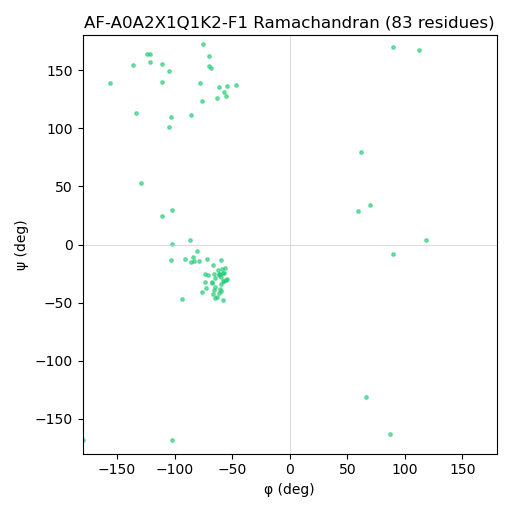A . THR A 1 82 ? 0.134 -8.852 16.000 1.00 97.88 82 THR A CA 1
ATOM 590 C C . THR A 1 82 ? -0.723 -9.581 14.964 1.00 97.88 82 THR A C 1
ATOM 592 O O . THR A 1 82 ? -1.029 -10.758 15.152 1.00 97.88 82 THR A O 1
ATOM 595 N N . ARG A 1 83 ? -1.106 -8.895 13.879 1.00 97.75 83 ARG A N 1
ATOM 596 C CA . ARG A 1 83 ? -1.900 -9.437 12.764 1.00 97.75 83 ARG A CA 1
ATOM 597 C C . ARG A 1 83 ? -1.062 -9.739 11.525 1.00 97.75 83 ARG A C 1
ATOM 599 O O . ARG A 1 83 ? -1.550 -10.406 10.620 1.00 97.75 83 ARG A O 1
ATOM 606 N N . VAL A 1 84 ? 0.173 -9.243 11.477 1.00 95.44 84 VAL A N 1
ATOM 607 C CA . VAL A 1 84 ? 1.134 -9.537 10.408 1.00 95.44 84 VAL A CA 1
ATOM 608 C C . VAL A 1 84 ? 1.692 -10.944 10.629 1.00 95.44 84 VAL A C 1
ATOM 610 O O . VAL A 1 84 ? 2.223 -11.234 11.703 1.00 95.44 84 VAL A O 1
ATOM 613 N N . GLY A 1 85 ? 1.557 -11.812 9.625 1.00 82.94 85 GLY A N 1
ATOM 614 C CA . GLY A 1 85 ? 1.966 -13.220 9.661 1.00 82.94 85 GLY A CA 1
ATOM 615 C C . GLY A 1 85 ? 2.654 -13.676 8.387 1.00 82.94 85 GLY A C 1
ATOM 616 O O . GLY A 1 85 ? 2.582 -12.937 7.380 1.00 82.94 85 GLY A O 1
#

Sequence (85 aa):
MFAGYKPEDSGLDIGDSAITETYGIGGFAMATAPAIVALVGGTVEEAIDFSRQMREITLGENPNVTIPLLGFMGVPSAIDITRVG

Secondary structure (DSSP, 8-state):
--TT--GGGPPPP-SGGGHHHHHT-GGGGGGG-GGGHHHH-S-HHHHHHHHHHHHHHEEEEEEEEEEGGGTTEEEEEEE-TTT--

Mean predicted aligned error: 2.62 Å

pLDDT: mean 96.7, std 2.44, range [82.94, 98.69]

Foldseek 3Di:
DDPPDDPVVDDPDDDPCCVCVQAQDDLLQLLQPQVCCVPPHDHNVVSVVSNVCLLQQAPAFDQVDARVVVVRTGRGHHGHPVRDD